Protein AF-A0A9D4T6J4-F1 (afdb_monomer_lite)

Foldseek 3Di:
DDDDDDDDPPPDDDDDPDVVPPPDCVVVVHPPDDPPDPDDDDDDDDDDDDPDDPPPPDDPDDDPDDQDAQAADEPDPPDDPVVSVVRLVVSCVVNVPDPVRSVVRNLVRYDHPRND

Sequence (116 aa):
MHKTPPGSRNTNPVPVNTPVHRASRRQRGLPPEAPEQPTDAVTMTSPQAAMEVPTSSTPIYCTVQNPLMPSPFHGELFEDVDDWLSEFERVAAINYWDDAAKLRNIYSCLKDGART

Secondary structure (DSSP, 8-state):
----PPP-----------GGG---GGGGTPPP--------------------------------PPPP-PPPB---TT--HHHHHHHHHHHHHHTT--HHHHHHHHHHHB-GGG--

Organism: Rhipicephalus sanguineus (NCBI:txid34632)

pLDDT: mean 72.53, std 20.21, range [37.34, 97.06]

Radius of gyration: 32.25 Å; chains: 1; bounding box: 67×89×64 Å

Structure (mmCIF, N/CA/C/O backbone):
data_AF-A0A9D4T6J4-F1
#
_entry.id   AF-A0A9D4T6J4-F1
#
loop_
_atom_site.group_PDB
_atom_site.id
_atom_site.type_symbol
_atom_site.label_atom_id
_atom_site.label_alt_id
_atom_site.label_comp_id
_atom_site.label_asym_id
_atom_site.label_entity_id
_atom_site.label_seq_id
_atom_site.pdbx_PDB_ins_code
_atom_site.Cartn_x
_atom_site.Cartn_y
_atom_site.Cartn_z
_atom_site.occupancy
_atom_site.B_iso_or_equiv
_atom_site.auth_seq_id
_atom_site.auth_comp_id
_atom_site.auth_asym_id
_atom_site.auth_atom_id
_atom_site.pdbx_PDB_model_num
ATOM 1 N N . MET A 1 1 ? 23.809 76.608 3.604 1.00 37.75 1 MET A N 1
ATOM 2 C CA . MET A 1 1 ? 22.506 77.292 3.458 1.00 37.75 1 MET A CA 1
ATOM 3 C C . MET A 1 1 ? 21.401 76.257 3.670 1.00 37.75 1 MET A C 1
ATOM 5 O O . MET A 1 1 ? 21.380 75.294 2.928 1.00 37.75 1 MET A O 1
ATOM 9 N N . HIS A 1 2 ? 20.621 76.417 4.752 1.00 42.59 2 HIS A N 1
ATOM 10 C CA . HIS A 1 2 ? 19.199 76.065 5.001 1.00 42.59 2 HIS A CA 1
ATOM 11 C C . HIS A 1 2 ? 18.523 74.949 4.141 1.00 42.59 2 HIS A C 1
ATOM 13 O O . HIS A 1 2 ? 18.595 75.029 2.926 1.00 42.59 2 HIS A O 1
ATOM 19 N N . LYS A 1 3 ? 17.748 73.959 4.644 1.00 42.91 3 LYS A N 1
ATOM 20 C CA . LYS A 1 3 ? 16.524 74.063 5.486 1.00 42.91 3 LYS A CA 1
ATOM 21 C C . LYS A 1 3 ? 15.882 72.666 5.787 1.00 42.91 3 LYS A C 1
ATOM 23 O O . LYS A 1 3 ? 15.732 71.877 4.865 1.00 42.91 3 LYS A O 1
ATOM 28 N N . THR A 1 4 ? 15.400 72.492 7.032 1.00 56.06 4 THR A N 1
ATOM 29 C CA . THR A 1 4 ? 14.121 71.858 7.491 1.00 56.06 4 THR A CA 1
ATOM 30 C C . THR A 1 4 ? 13.924 70.313 7.485 1.00 56.06 4 THR A C 1
ATOM 32 O O . THR A 1 4 ? 14.244 69.661 6.497 1.00 56.06 4 THR A O 1
ATOM 35 N N . PRO A 1 5 ? 13.352 69.710 8.564 1.00 53.97 5 PRO A N 1
ATOM 36 C CA . PRO A 1 5 ? 13.233 68.255 8.750 1.00 53.97 5 PRO A CA 1
ATOM 37 C C . PRO A 1 5 ? 11.916 67.683 8.185 1.00 53.97 5 PRO A C 1
ATOM 39 O O . PRO A 1 5 ? 10.905 68.390 8.190 1.00 53.97 5 PRO A O 1
ATOM 42 N N . PRO A 1 6 ? 11.848 66.404 7.770 1.00 49.22 6 PRO A N 1
ATOM 43 C CA . PRO A 1 6 ? 10.570 65.743 7.550 1.00 49.22 6 PRO A CA 1
ATOM 44 C C . PRO A 1 6 ? 10.025 65.187 8.870 1.00 49.22 6 PRO A C 1
ATOM 46 O O . PRO A 1 6 ? 10.741 64.604 9.682 1.00 49.22 6 PRO A O 1
ATOM 49 N N . GLY A 1 7 ? 8.741 65.456 9.084 1.00 45.06 7 GLY A N 1
ATOM 50 C CA . GLY A 1 7 ? 8.068 65.379 10.367 1.00 45.06 7 GLY A CA 1
ATOM 51 C C . GLY A 1 7 ? 7.866 63.980 10.938 1.00 45.06 7 GLY A C 1
ATOM 52 O O . GLY A 1 7 ? 7.904 62.963 10.247 1.00 45.06 7 GLY A O 1
ATOM 53 N N . SER A 1 8 ? 7.589 63.991 12.241 1.00 51.06 8 SER A N 1
ATOM 54 C CA . SER A 1 8 ? 7.089 62.870 13.030 1.00 51.06 8 SER A CA 1
ATOM 55 C C . SER A 1 8 ? 5.866 62.252 12.346 1.00 51.06 8 SER A C 1
ATOM 57 O O . SER A 1 8 ? 4.755 62.783 12.408 1.00 51.06 8 SER A O 1
ATOM 59 N N . ARG A 1 9 ? 6.072 61.146 11.625 1.00 49.25 9 ARG A N 1
ATOM 60 C CA . ARG A 1 9 ? 4.988 60.361 11.037 1.00 49.25 9 ARG A CA 1
ATOM 61 C C . ARG A 1 9 ? 4.431 59.479 12.150 1.00 49.25 9 ARG A C 1
ATOM 63 O O . ARG A 1 9 ? 4.972 58.421 12.440 1.00 49.25 9 ARG A O 1
ATOM 70 N N . ASN A 1 10 ? 3.370 59.968 12.787 1.00 47.97 10 ASN A N 1
ATOM 71 C CA . ASN A 1 10 ? 2.521 59.229 13.715 1.00 47.97 10 ASN A CA 1
ATOM 72 C C . ASN A 1 10 ? 2.036 57.939 13.028 1.00 47.97 10 ASN A C 1
ATOM 74 O O . ASN A 1 10 ? 1.125 57.964 12.202 1.00 47.97 10 ASN A O 1
ATOM 78 N N . THR A 1 11 ? 2.700 56.821 13.308 1.00 51.38 11 THR A N 1
ATOM 79 C CA . THR A 1 11 ? 2.308 55.484 12.858 1.00 51.38 11 THR A CA 1
ATOM 80 C C . THR A 1 11 ? 1.247 54.943 13.804 1.00 51.38 11 THR A C 1
ATOM 82 O O . THR A 1 11 ? 1.525 54.079 14.630 1.00 51.38 11 THR A O 1
ATOM 85 N N . ASN A 1 12 ? 0.028 55.463 13.696 1.00 46.28 12 ASN A N 1
ATOM 86 C CA . ASN A 1 12 ? -1.138 54.796 14.257 1.00 46.28 12 ASN A CA 1
ATOM 87 C C . ASN A 1 12 ? -1.920 54.152 13.108 1.00 46.28 12 ASN A C 1
ATOM 89 O O . ASN A 1 12 ? -2.514 54.876 12.305 1.00 46.28 12 ASN A O 1
ATOM 93 N N . PRO A 1 13 ? -1.897 52.815 12.967 1.00 53.88 13 PRO A N 1
ATOM 94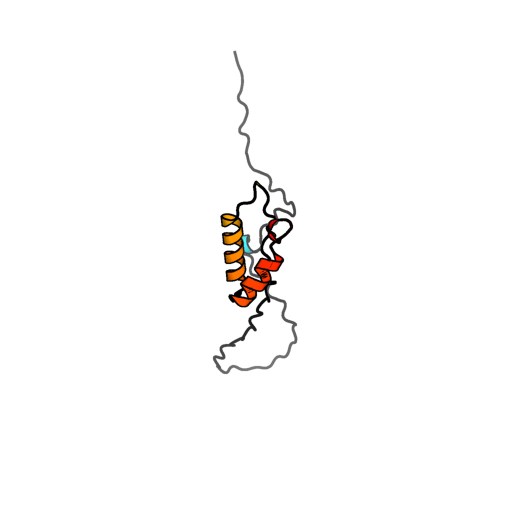 C CA . PRO A 1 13 ? -2.713 52.151 11.967 1.00 53.88 13 PRO A CA 1
ATOM 95 C C . PRO A 1 13 ? -4.189 52.315 12.342 1.00 53.88 13 PRO A C 1
ATOM 97 O O . PRO A 1 13 ? -4.628 51.897 13.413 1.00 53.88 13 PRO A O 1
ATOM 100 N N . VAL A 1 14 ? -4.959 52.938 11.449 1.00 58.31 14 VAL A N 1
ATOM 101 C CA . VAL A 1 14 ? -6.423 52.979 11.540 1.00 58.31 14 VAL A CA 1
ATOM 102 C C . VAL A 1 14 ? -6.929 51.534 11.427 1.00 58.31 14 VAL A C 1
ATOM 104 O O . VAL A 1 14 ? -6.598 50.869 10.442 1.00 58.31 14 VAL A O 1
ATOM 107 N N . PRO A 1 15 ? -7.697 51.007 12.399 1.00 54.91 15 PRO A N 1
ATOM 108 C CA . PRO A 1 15 ? -8.164 49.629 12.345 1.00 54.91 15 PRO A CA 1
ATOM 109 C C . PRO A 1 15 ? -9.213 49.478 11.237 1.00 54.91 15 PRO A C 1
ATOM 111 O O . PRO A 1 15 ? -10.364 49.896 11.365 1.00 54.91 15 PRO A O 1
ATOM 114 N N . VAL A 1 16 ? -8.794 48.872 10.129 1.00 57.81 16 VAL A N 1
ATOM 115 C CA . VAL A 1 16 ? -9.657 48.460 9.022 1.00 57.81 16 VAL A CA 1
ATOM 116 C C . VAL A 1 16 ? -10.559 47.317 9.506 1.00 57.81 16 VAL A C 1
ATOM 118 O O . VAL A 1 16 ? -10.105 46.193 9.705 1.00 57.81 16 VAL A O 1
ATOM 121 N N . ASN A 1 17 ? -11.851 47.600 9.705 1.00 53.97 17 ASN A N 1
ATOM 122 C C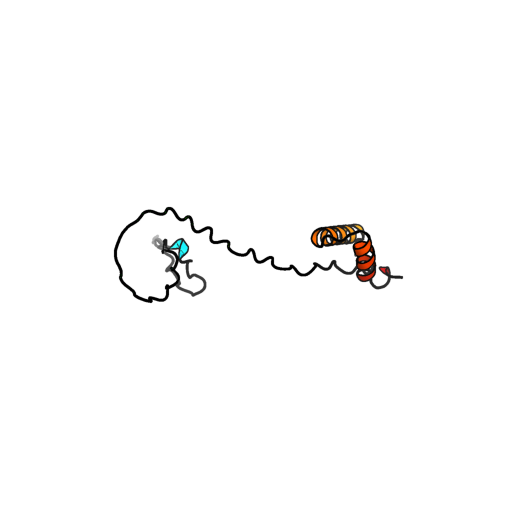A . ASN A 1 17 ? -12.881 46.588 9.973 1.00 53.97 17 ASN A CA 1
ATOM 123 C C . ASN A 1 17 ? -13.291 45.899 8.660 1.00 53.97 17 ASN A C 1
ATOM 125 O O . ASN A 1 17 ? -14.354 46.160 8.102 1.00 53.97 17 ASN A O 1
ATOM 129 N N . THR A 1 18 ? -12.432 45.025 8.142 1.00 53.84 18 THR A N 1
ATOM 130 C CA . THR A 1 18 ? -12.821 44.036 7.127 1.00 53.84 18 THR A CA 1
ATOM 131 C C . THR A 1 18 ? -13.344 42.772 7.821 1.00 53.84 18 THR A C 1
ATOM 133 O O . THR A 1 18 ? -12.877 42.439 8.912 1.00 53.84 18 THR A O 1
ATOM 136 N N . PRO A 1 19 ? -14.290 42.022 7.223 1.00 56.09 19 PRO A N 1
ATOM 137 C CA . PRO A 1 19 ? -14.853 40.803 7.825 1.00 56.09 19 PRO A CA 1
ATOM 138 C C . PRO A 1 19 ? -13.807 39.708 8.110 1.00 56.09 19 PRO A C 1
ATOM 140 O O . PRO A 1 19 ? -14.061 38.820 8.918 1.00 56.09 19 PRO A O 1
ATOM 143 N N . VAL A 1 20 ? -12.615 39.809 7.511 1.00 53.91 20 VAL A N 1
ATOM 144 C CA . VAL A 1 20 ? -11.449 38.943 7.758 1.00 53.91 20 VAL A CA 1
ATOM 145 C C . VAL A 1 20 ? -10.793 39.225 9.122 1.00 53.91 20 VAL A C 1
ATOM 147 O O . VAL A 1 20 ? -10.212 38.332 9.727 1.00 53.91 20 VAL A O 1
ATOM 150 N N . HIS A 1 21 ? -10.938 40.443 9.653 1.00 54.81 21 HIS A N 1
ATOM 151 C CA . HIS A 1 21 ? -10.371 40.888 10.932 1.00 54.81 21 HIS A CA 1
ATOM 152 C C . HIS A 1 21 ? -11.388 40.911 12.081 1.00 54.81 21 HIS A C 1
ATOM 154 O O . HIS A 1 21 ? -11.173 41.573 13.102 1.00 54.81 21 HIS A O 1
ATOM 160 N N . ARG A 1 22 ? -12.507 40.184 11.960 1.00 56.12 22 ARG A N 1
ATOM 161 C CA . ARG A 1 22 ? -13.457 40.052 13.068 1.00 56.12 22 ARG A CA 1
ATOM 162 C C . ARG A 1 22 ? -12.811 39.229 14.184 1.00 56.12 22 ARG A C 1
ATOM 164 O O . ARG A 1 22 ? -12.856 38.003 14.175 1.00 56.12 22 ARG A O 1
ATOM 171 N N . ALA A 1 23 ? -12.211 39.926 15.147 1.00 59.56 23 ALA A N 1
ATOM 172 C CA . ALA A 1 23 ? -11.643 39.320 16.341 1.00 59.56 23 ALA A CA 1
ATOM 173 C C . ALA A 1 23 ? -12.679 38.405 17.009 1.00 59.56 23 ALA A C 1
ATOM 175 O O . ALA A 1 23 ? -13.843 38.781 17.191 1.00 59.56 23 ALA A O 1
ATOM 176 N N . SER A 1 24 ? -12.242 37.196 17.356 1.00 62.7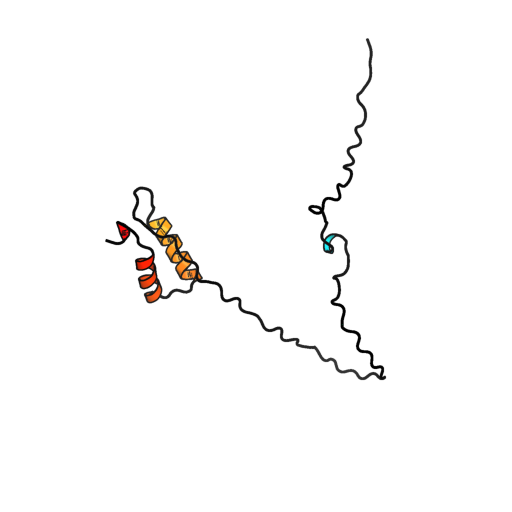2 24 SER A N 1
ATOM 177 C CA . SER A 1 24 ? -13.087 36.187 17.990 1.00 62.72 24 SER A CA 1
ATOM 178 C C . SER A 1 24 ? -13.708 36.743 19.276 1.00 62.72 24 SER A C 1
ATOM 180 O O . SER A 1 24 ? -13.026 37.422 20.046 1.00 62.72 24 SER A O 1
ATOM 182 N N . ARG A 1 25 ? -14.986 36.429 19.556 1.00 65.25 25 ARG A N 1
ATOM 183 C CA . ARG A 1 25 ? -15.690 36.816 20.806 1.00 65.25 25 ARG A CA 1
ATOM 184 C C . ARG A 1 25 ? -14.852 36.511 22.056 1.00 65.25 25 ARG A C 1
ATOM 186 O O . ARG A 1 25 ? -14.854 37.298 22.998 1.00 65.25 25 ARG A O 1
ATOM 193 N N . ARG A 1 26 ? -14.077 35.419 22.012 1.00 62.66 26 ARG A N 1
ATOM 194 C CA . ARG A 1 26 ? -13.162 34.990 23.081 1.00 62.66 26 ARG A CA 1
ATOM 195 C C . ARG A 1 26 ? -12.073 36.022 23.386 1.00 62.66 26 ARG A C 1
ATOM 197 O O . ARG A 1 26 ? -11.758 36.241 24.546 1.00 62.66 26 ARG A O 1
ATOM 204 N N . GLN A 1 27 ? -11.539 36.701 22.370 1.00 64.25 27 GLN A N 1
ATOM 205 C CA . GLN A 1 27 ? -10.519 37.744 22.545 1.00 64.25 27 GLN A CA 1
ATOM 206 C C . GLN A 1 27 ? -11.090 39.063 23.082 1.00 64.25 27 GLN A C 1
ATOM 208 O O . GLN A 1 27 ? -10.335 39.921 23.523 1.00 64.25 27 GLN A O 1
ATOM 213 N N . ARG A 1 28 ? -12.417 39.232 23.061 1.00 65.88 28 ARG A N 1
ATOM 214 C CA . ARG A 1 28 ? -13.109 40.407 23.608 1.00 65.88 28 ARG A CA 1
ATOM 215 C C . ARG A 1 28 ? -13.601 40.211 25.043 1.00 65.88 28 ARG A C 1
ATOM 217 O O . ARG A 1 28 ? -14.323 41.067 25.540 1.00 65.88 28 ARG A O 1
ATOM 224 N N . GLY A 1 29 ? -13.265 39.086 25.684 1.00 65.56 29 GLY A N 1
ATOM 225 C CA . GLY A 1 29 ? -13.739 38.764 27.035 1.00 65.56 29 GLY A CA 1
ATOM 226 C C . GLY A 1 29 ? -15.262 38.637 27.133 1.00 65.56 29 GLY A C 1
ATOM 227 O O . GLY A 1 29 ? -15.816 38.740 28.222 1.00 65.56 29 GLY A O 1
ATOM 228 N N . LEU A 1 30 ? -15.949 38.450 26.000 1.00 66.06 30 LEU A N 1
ATOM 229 C CA . LEU A 1 30 ? -17.397 38.309 25.987 1.00 66.06 30 LEU A CA 1
ATOM 230 C C . LEU A 1 30 ? -17.762 36.903 26.468 1.00 66.06 30 LEU A C 1
ATOM 232 O O . LEU A 1 30 ? -17.149 35.934 26.002 1.00 66.06 30 LEU A O 1
ATOM 236 N N . PRO A 1 31 ? -18.758 36.774 27.361 1.00 60.59 31 PRO A N 1
ATOM 237 C CA . PRO A 1 31 ? -19.215 35.470 27.802 1.00 60.59 31 PRO A CA 1
ATOM 238 C C . PRO A 1 31 ? -19.706 34.652 26.596 1.00 60.59 31 PRO A C 1
ATOM 240 O O . PRO A 1 31 ? -20.171 35.231 25.598 1.00 60.59 31 PRO A O 1
ATOM 243 N N . PRO A 1 32 ? -19.565 33.315 26.648 1.00 63.16 32 PRO A N 1
ATOM 244 C CA . PRO A 1 32 ? -20.138 32.442 25.637 1.00 63.16 32 PRO A CA 1
ATOM 245 C C . PRO A 1 32 ? -21.632 32.743 25.514 1.00 63.16 32 PRO A C 1
ATOM 247 O O . PRO A 1 32 ? -22.314 32.957 26.513 1.00 63.16 32 PRO A O 1
ATOM 250 N N . GLU A 1 33 ? -22.111 32.827 24.276 1.00 64.25 33 GLU A N 1
ATOM 251 C CA . GLU A 1 33 ? -23.534 32.993 24.001 1.00 64.25 33 GLU A CA 1
ATOM 252 C C . GLU A 1 33 ? -24.233 31.749 24.550 1.00 64.25 33 GLU A C 1
ATOM 254 O O . GLU A 1 33 ? -24.011 30.640 24.060 1.00 64.25 33 GLU A O 1
ATOM 259 N N . ALA A 1 34 ? -24.950 31.923 25.661 1.00 65.56 34 ALA A N 1
ATOM 260 C CA . ALA A 1 34 ? -25.720 30.848 26.251 1.00 65.56 34 ALA A CA 1
ATOM 261 C C . ALA A 1 34 ? -26.804 30.457 25.239 1.00 65.56 34 ALA A C 1
ATOM 263 O O . ALA A 1 34 ? -27.439 31.355 24.681 1.00 65.56 34 ALA A O 1
ATOM 264 N N . PRO A 1 35 ? -27.011 29.159 24.969 1.00 53.69 35 PRO A N 1
ATOM 265 C CA . PRO A 1 35 ? -28.148 28.742 24.168 1.00 53.69 35 PRO A CA 1
ATOM 266 C C . PRO A 1 35 ? -29.418 29.258 24.850 1.00 53.69 35 PRO A C 1
ATOM 268 O O . PRO A 1 35 ? -29.629 28.994 26.035 1.00 53.69 35 PRO A O 1
ATOM 271 N N . GLU A 1 36 ? -30.221 30.037 24.122 1.00 58.31 36 GLU A N 1
ATOM 272 C CA . GLU A 1 36 ? -31.519 30.507 24.598 1.00 58.31 36 GLU A CA 1
ATOM 273 C C . GLU A 1 36 ? -32.369 29.277 24.924 1.00 58.31 36 GLU A C 1
ATOM 275 O O . GLU A 1 36 ? -32.771 28.513 24.045 1.00 58.31 36 GLU A O 1
ATOM 280 N N . GLN A 1 37 ? -32.559 29.031 26.219 1.00 57.06 37 GLN A N 1
ATOM 281 C CA . GLN A 1 37 ? -33.445 27.981 26.687 1.00 57.06 37 GLN A CA 1
ATOM 282 C C . GLN A 1 37 ? -34.880 28.410 26.361 1.00 57.06 37 GLN A C 1
ATOM 284 O O . GLN A 1 37 ? -35.238 29.552 26.665 1.00 57.06 37 GLN A O 1
ATOM 289 N N . PRO A 1 38 ? -35.709 27.538 25.758 1.00 45.31 38 PRO A N 1
ATOM 290 C CA . PRO A 1 38 ? -37.113 27.848 25.554 1.00 45.31 38 PRO A CA 1
ATOM 291 C C . PRO A 1 38 ? -37.749 28.123 26.918 1.00 45.31 38 PRO A C 1
ATOM 293 O O . PRO A 1 38 ? -37.719 27.291 27.827 1.00 45.31 38 PRO A O 1
ATOM 296 N N . THR A 1 39 ? -38.247 29.346 27.076 1.00 50.25 39 THR A N 1
ATOM 297 C CA . THR A 1 39 ? -38.938 29.809 28.272 1.00 50.25 39 THR A CA 1
ATOM 298 C C . THR A 1 39 ? -40.332 29.205 28.303 1.00 50.25 39 THR A C 1
ATOM 300 O O . THR A 1 39 ? -41.271 29.814 27.798 1.00 50.25 39 THR A O 1
ATOM 303 N N . ASP A 1 40 ? -40.475 28.045 28.932 1.00 47.75 40 ASP A N 1
ATOM 304 C CA . ASP A 1 40 ? -41.773 27.608 29.429 1.00 47.75 40 ASP A CA 1
ATOM 305 C C . ASP A 1 40 ? -41.830 27.879 30.931 1.00 47.75 40 ASP A C 1
AT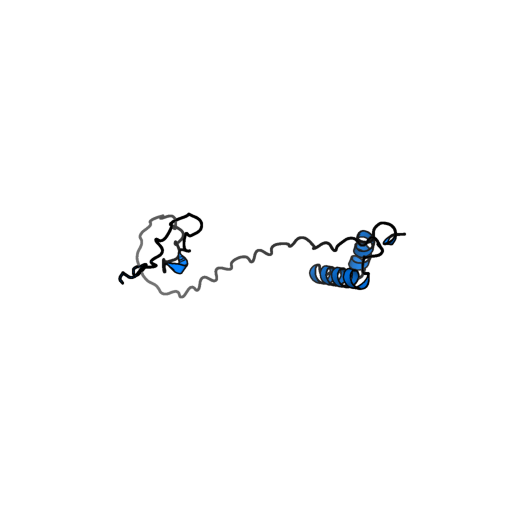OM 307 O O . ASP A 1 40 ? -41.176 27.246 31.760 1.00 47.75 40 ASP A O 1
ATOM 311 N N . ALA A 1 41 ? -42.580 28.926 31.263 1.00 47.62 41 ALA A N 1
ATOM 312 C CA . ALA A 1 41 ? -42.855 29.344 32.621 1.00 47.62 41 ALA A CA 1
ATOM 313 C C . ALA A 1 41 ? -43.777 28.337 33.317 1.00 47.62 41 ALA A C 1
ATOM 315 O O . ALA A 1 41 ? -44.897 28.142 32.860 1.00 47.62 41 ALA A O 1
ATOM 316 N N . VAL A 1 42 ? -43.376 27.821 34.484 1.00 45.19 42 VAL A N 1
ATOM 317 C CA . VAL A 1 42 ? -44.317 27.498 35.570 1.00 45.19 42 VAL A CA 1
ATOM 318 C C . VAL A 1 42 ? -43.637 27.748 36.920 1.00 45.19 42 VAL A C 1
ATOM 320 O O . VAL A 1 42 ? -42.671 27.091 37.296 1.00 45.19 42 VAL A O 1
ATOM 323 N N . THR A 1 43 ? -44.157 28.726 37.656 1.00 45.38 43 THR A N 1
ATOM 324 C CA . THR A 1 43 ? -43.867 28.976 39.072 1.00 45.38 43 THR A CA 1
ATOM 325 C C . THR A 1 43 ? -44.414 27.837 39.931 1.00 45.38 43 THR A C 1
ATOM 327 O O . THR A 1 43 ? -45.610 27.597 39.848 1.00 45.38 43 THR A O 1
ATOM 330 N N . MET A 1 44 ? -43.602 27.225 40.805 1.00 39.25 44 MET A N 1
ATOM 331 C CA . MET A 1 44 ? -44.014 26.792 42.155 1.00 39.25 44 MET A CA 1
ATOM 332 C C . MET A 1 44 ? -42.802 26.628 43.098 1.00 39.25 44 MET A C 1
ATOM 334 O O . MET A 1 44 ? -41.710 26.241 42.697 1.00 39.25 44 MET A O 1
ATOM 338 N N . THR A 1 45 ? -43.042 26.980 44.360 1.00 43.09 45 THR A N 1
ATOM 339 C CA . THR A 1 45 ? -42.131 27.206 45.496 1.00 43.09 45 THR A CA 1
ATOM 340 C C . THR A 1 45 ? -41.571 25.940 46.176 1.00 43.09 45 THR A C 1
ATOM 342 O O . THR A 1 45 ? -42.310 24.983 46.376 1.00 43.09 45 THR A O 1
ATOM 345 N N . SER A 1 46 ? -40.326 26.052 46.678 1.00 46.34 46 SER A N 1
ATOM 346 C CA . SER A 1 46 ? -39.786 25.630 48.005 1.00 46.34 46 SER A CA 1
ATOM 347 C C . SER A 1 46 ? -38.539 24.714 47.994 1.00 46.34 46 SER A C 1
ATOM 349 O O . SER A 1 46 ? -38.404 23.889 47.094 1.00 46.34 46 SER A O 1
ATOM 351 N N . PRO A 1 47 ? -37.606 24.850 48.972 1.00 58.50 47 PRO A N 1
ATOM 352 C CA . PRO A 1 47 ? -36.245 24.335 48.875 1.00 58.50 47 PRO A CA 1
ATOM 353 C C . PRO A 1 47 ? -36.087 22.985 49.580 1.00 58.50 47 PRO A C 1
ATOM 355 O O . PRO A 1 47 ? -36.391 22.853 50.765 1.00 58.50 47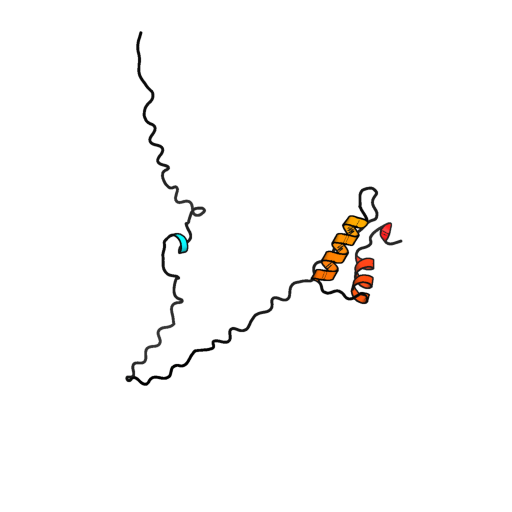 PRO A O 1
ATOM 358 N N . GLN A 1 48 ? -35.512 22.000 48.895 1.00 37.34 48 GLN A N 1
ATOM 359 C CA . GLN A 1 48 ? -34.953 20.837 49.570 1.00 37.34 48 GLN A CA 1
ATOM 360 C C . GLN A 1 48 ? -33.712 20.355 48.829 1.00 37.34 48 GLN A C 1
ATOM 362 O O . GLN A 1 48 ? -33.736 20.081 47.633 1.00 37.34 48 GLN A O 1
ATOM 367 N N . ALA A 1 49 ? -32.607 20.330 49.569 1.00 52.66 49 ALA A N 1
ATOM 368 C CA . ALA A 1 49 ? -31.314 19.875 49.111 1.00 52.66 49 ALA A CA 1
ATOM 369 C C . ALA A 1 49 ? -31.397 18.431 48.598 1.00 52.66 49 ALA A C 1
ATOM 371 O O . ALA A 1 49 ? -31.670 17.508 49.362 1.00 52.66 49 ALA A O 1
ATOM 372 N N . ALA A 1 50 ? -31.080 18.250 47.322 1.00 39.97 50 ALA A N 1
ATOM 373 C CA . ALA A 1 50 ? -30.547 17.013 46.790 1.00 39.97 50 ALA A CA 1
ATOM 374 C C . ALA A 1 50 ? -29.388 17.412 45.877 1.00 39.97 50 ALA A C 1
ATOM 376 O O . ALA A 1 50 ? -29.546 18.145 44.903 1.00 39.97 50 ALA A O 1
ATOM 377 N N . MET A 1 51 ? -28.191 17.008 46.278 1.00 51.75 51 MET A N 1
ATOM 378 C CA . MET A 1 51 ? -26.954 17.186 45.536 1.00 51.75 51 MET A CA 1
ATOM 379 C C . MET A 1 51 ? -26.982 16.181 44.377 1.00 51.75 51 MET A C 1
ATOM 381 O O . MET A 1 51 ? -26.323 15.149 44.419 1.00 51.75 51 MET A O 1
ATOM 385 N N . GLU A 1 52 ? -27.833 16.428 43.384 1.00 50.72 52 GLU A N 1
ATOM 386 C CA . GLU A 1 52 ? -27.880 15.631 42.166 1.00 50.72 52 GLU A CA 1
ATOM 387 C C . GLU A 1 52 ? -26.794 16.162 41.240 1.00 50.72 52 GLU A C 1
ATOM 389 O O . GLU A 1 52 ? -26.899 17.248 40.678 1.00 50.72 52 GLU A O 1
ATOM 394 N N . VAL A 1 53 ? -25.696 15.416 41.140 1.00 58.19 53 VAL A N 1
ATOM 395 C CA . VAL A 1 53 ? -24.715 15.603 40.074 1.00 58.19 53 VAL A CA 1
ATOM 396 C C . VAL A 1 53 ? -25.394 15.102 38.798 1.00 58.19 53 VAL A C 1
ATOM 398 O O . VAL A 1 53 ? -25.612 13.893 38.695 1.00 58.19 53 VAL A O 1
ATOM 401 N N . PRO A 1 54 ? -25.750 15.954 37.819 1.00 52.31 54 PRO A N 1
ATOM 402 C CA . PRO A 1 54 ? -26.209 15.447 36.542 1.00 52.31 54 PRO A CA 1
ATOM 403 C C . PRO A 1 54 ? -24.995 14.835 35.839 1.00 52.31 54 PRO A C 1
ATOM 405 O O . PRO A 1 54 ? -24.203 15.530 35.200 1.00 52.31 54 PRO A O 1
ATOM 408 N N . THR A 1 55 ? -24.824 13.519 35.943 1.00 60.25 55 THR A N 1
ATOM 409 C CA . THR A 1 55 ? -24.002 12.752 35.006 1.00 60.25 55 THR A CA 1
ATOM 410 C C . THR A 1 55 ? -24.718 12.754 33.660 1.00 60.25 55 THR A C 1
ATOM 412 O O . THR A 1 55 ? -25.335 11.777 33.245 1.00 60.25 55 THR A O 1
ATOM 415 N N . SER A 1 56 ? -24.661 13.895 32.969 1.00 63.12 56 SER A N 1
ATOM 416 C CA . SER A 1 56 ? -25.003 13.970 31.554 1.00 63.12 56 SER A CA 1
ATOM 417 C C . SER A 1 56 ? -24.002 13.094 30.799 1.00 63.12 56 SER A C 1
ATOM 419 O O . SER A 1 56 ? -22.876 13.487 30.506 1.00 63.12 56 SER A O 1
ATOM 421 N N . SER A 1 57 ? -24.384 11.836 30.586 1.00 67.12 57 SER A N 1
ATOM 422 C CA . SER A 1 57 ? -23.668 10.910 29.722 1.00 67.12 57 SER A CA 1
ATOM 423 C C . SER A 1 57 ? -23.866 11.407 28.296 1.00 67.12 57 SER A C 1
ATOM 425 O O . SER A 1 57 ? -24.884 11.143 27.659 1.00 67.12 57 SER A O 1
ATOM 427 N N . THR A 1 58 ? -22.932 12.227 27.821 1.00 71.19 58 THR A N 1
ATOM 428 C CA . THR A 1 58 ? -22.879 12.598 26.414 1.00 71.19 58 THR A CA 1
ATOM 429 C C . THR A 1 58 ? -22.458 11.357 25.624 1.00 71.19 58 THR A C 1
ATOM 431 O O . THR A 1 58 ? -21.413 10.770 25.921 1.00 71.19 58 THR A O 1
ATOM 434 N N . PRO A 1 59 ? -23.252 10.902 24.639 1.00 70.31 59 PRO A N 1
ATOM 435 C CA . PRO A 1 59 ? -22.836 9.792 23.800 1.00 70.31 59 PRO A CA 1
ATOM 436 C C . PRO A 1 59 ? -21.599 10.223 23.009 1.00 70.31 59 PRO A C 1
ATOM 438 O O . PRO A 1 59 ? -21.614 11.231 22.298 1.00 70.31 59 PRO A O 1
ATOM 441 N N . ILE A 1 60 ? -20.509 9.470 23.155 1.00 75.31 60 ILE A N 1
ATOM 442 C CA . ILE A 1 60 ? -19.311 9.654 22.340 1.00 75.31 60 ILE A CA 1
ATOM 443 C C . ILE A 1 60 ? -19.658 9.163 20.934 1.00 75.31 60 ILE A C 1
ATOM 445 O O . ILE A 1 60 ? -19.792 7.964 20.696 1.00 75.31 60 ILE A O 1
ATOM 449 N N . TYR A 1 61 ? -19.830 10.094 20.001 1.00 70.00 61 TYR A N 1
ATOM 450 C CA . TYR A 1 61 ? -19.959 9.769 18.587 1.00 70.00 61 TYR A CA 1
ATOM 451 C C . TYR A 1 61 ? -18.579 9.391 18.044 1.00 70.00 61 TYR A C 1
ATOM 453 O O . TYR A 1 61 ? -17.737 10.257 17.807 1.00 70.00 61 TYR A O 1
ATOM 461 N N . CYS A 1 62 ? -18.334 8.095 17.849 1.00 70.25 62 CYS A N 1
ATOM 462 C CA . CYS A 1 62 ? -17.172 7.633 17.099 1.00 70.25 62 CYS A CA 1
ATOM 463 C C . CYS A 1 62 ? -17.391 7.967 15.620 1.00 70.25 62 CYS A C 1
ATOM 465 O O . CYS A 1 62 ? -18.245 7.370 14.963 1.00 70.25 62 CYS A O 1
ATOM 467 N N . THR A 1 63 ? -16.638 8.924 15.082 1.00 71.56 63 THR A N 1
ATOM 468 C CA . THR A 1 63 ? -16.590 9.131 13.636 1.00 71.56 63 THR A CA 1
ATOM 469 C C . THR A 1 63 ? -15.874 7.931 13.018 1.00 71.56 63 THR A C 1
ATOM 471 O O . THR A 1 63 ? -14.692 7.703 13.264 1.00 71.56 63 THR A O 1
ATOM 474 N N . VAL A 1 64 ? -16.599 7.118 12.246 1.00 71.56 64 VAL A N 1
ATOM 475 C CA . VAL A 1 64 ? -15.983 6.065 11.429 1.00 71.56 64 VAL A CA 1
ATOM 476 C C . VAL A 1 64 ? -15.095 6.769 10.406 1.00 71.56 64 VAL A C 1
ATOM 478 O O . VAL A 1 64 ? -15.600 7.421 9.492 1.00 71.56 64 VAL A O 1
ATOM 481 N N . GLN A 1 65 ? -13.776 6.707 10.592 1.00 71.38 65 GLN A N 1
ATOM 482 C CA . GLN A 1 65 ? -12.839 7.245 9.611 1.00 71.38 65 GLN A CA 1
ATOM 483 C C . GLN A 1 65 ? -12.782 6.313 8.402 1.00 71.38 65 GLN A C 1
ATOM 485 O O . GLN A 1 65 ? -12.712 5.092 8.547 1.00 71.38 65 GLN A O 1
ATOM 490 N N . ASN A 1 66 ? -12.838 6.896 7.204 1.00 81.81 66 ASN A N 1
ATOM 491 C CA . ASN A 1 66 ? -12.657 6.141 5.973 1.00 81.81 66 ASN A CA 1
ATOM 492 C C . ASN A 1 66 ? -11.233 5.559 5.945 1.00 81.81 66 ASN A C 1
ATOM 494 O O . ASN A 1 66 ? -10.298 6.309 6.240 1.00 81.81 66 ASN A O 1
ATOM 498 N N . PRO A 1 67 ? -11.044 4.283 5.561 1.00 80.62 67 PRO A N 1
ATOM 499 C CA . PRO A 1 67 ? -9.714 3.700 5.447 1.00 80.62 67 PRO A CA 1
ATOM 500 C C . PRO A 1 67 ? -8.821 4.543 4.537 1.00 80.62 67 PRO A C 1
ATOM 502 O O . PRO A 1 67 ? -9.240 4.966 3.454 1.00 80.62 67 PRO A O 1
ATOM 505 N N . LEU A 1 68 ? -7.596 4.798 4.987 1.00 88.38 68 LEU A N 1
ATOM 506 C CA . LEU A 1 68 ? -6.599 5.505 4.195 1.00 88.38 68 LEU A CA 1
ATOM 507 C C . LEU A 1 68 ? -6.104 4.563 3.092 1.00 88.38 68 LEU A C 1
ATOM 509 O O . LEU A 1 68 ? -5.888 3.382 3.350 1.00 88.38 68 LEU A O 1
ATOM 513 N N . MET A 1 69 ? -5.940 5.047 1.863 1.00 89.69 69 MET A N 1
ATOM 514 C CA . MET A 1 69 ? -5.455 4.213 0.762 1.00 89.69 69 MET A CA 1
ATOM 515 C C . MET A 1 69 ? -4.004 4.560 0.440 1.00 89.69 69 MET A C 1
ATOM 517 O O . MET A 1 69 ? -3.713 5.745 0.274 1.00 89.69 69 MET A O 1
ATOM 521 N N . PRO A 1 70 ? -3.099 3.567 0.375 1.00 91.69 70 PRO A N 1
ATOM 522 C CA . PRO A 1 70 ? -1.711 3.819 0.023 1.00 91.69 70 PRO A CA 1
ATOM 523 C C . PRO A 1 70 ? -1.601 4.147 -1.470 1.00 91.69 70 PRO A C 1
ATOM 525 O O . PRO A 1 70 ? -2.451 3.750 -2.277 1.00 91.69 70 PRO A O 1
ATOM 528 N N . SER A 1 71 ? -0.543 4.868 -1.833 1.00 94.31 71 SER A N 1
ATOM 529 C CA . SER A 1 71 ? -0.251 5.205 -3.226 1.00 94.31 71 SER A CA 1
ATOM 530 C C . SER A 1 71 ? -0.043 3.940 -4.070 1.00 94.31 71 SER A C 1
ATOM 532 O O . SER A 1 71 ? 0.502 2.952 -3.567 1.00 94.31 71 SER A O 1
ATOM 534 N N . PRO A 1 72 ? -0.469 3.928 -5.344 1.00 95.62 72 PRO A N 1
ATOM 535 C CA . PRO A 1 72 ? -0.112 2.852 -6.260 1.00 95.62 72 PRO A CA 1
ATOM 536 C C . PRO A 1 72 ? 1.396 2.851 -6.541 1.00 95.62 72 PRO A C 1
ATOM 538 O O . PRO A 1 72 ? 1.994 3.922 -6.578 1.00 95.62 72 PRO A O 1
ATOM 541 N N . PHE A 1 73 ? 1.968 1.667 -6.765 1.00 96.81 73 PHE A N 1
ATOM 542 C CA . PHE A 1 73 ? 3.365 1.477 -7.168 1.00 96.81 73 PHE A CA 1
ATOM 543 C C . PHE A 1 73 ? 3.424 0.895 -8.573 1.00 96.81 73 PHE A C 1
ATOM 545 O O . PHE A 1 73 ? 2.818 -0.147 -8.829 1.00 96.81 73 PHE A O 1
ATOM 552 N N . HIS A 1 74 ? 4.126 1.567 -9.477 1.00 96.06 74 HIS A N 1
ATOM 553 C CA . HIS A 1 74 ? 4.164 1.257 -10.909 1.00 96.06 74 HIS A CA 1
ATOM 554 C C . HIS A 1 74 ? 5.473 0.562 -11.307 1.00 96.06 74 HIS A C 1
ATOM 556 O O . HIS A 1 74 ? 5.515 -0.144 -12.318 1.00 96.06 74 HIS A O 1
ATOM 562 N N . GLY A 1 75 ? 6.525 0.721 -10.495 1.00 93.81 75 GLY A N 1
ATOM 563 C CA . GLY A 1 75 ? 7.860 0.195 -10.770 1.00 93.81 75 GLY A CA 1
ATOM 564 C C . GLY A 1 75 ? 8.633 1.056 -11.771 1.00 93.81 75 GLY A C 1
ATOM 565 O O . GLY A 1 75 ? 9.392 0.529 -12.586 1.00 93.81 75 GLY A O 1
ATOM 566 N N . GLU A 1 76 ? 8.408 2.372 -11.760 1.00 93.56 76 GLU A N 1
ATOM 567 C CA . GLU A 1 76 ? 9.124 3.313 -12.627 1.00 93.56 76 GLU A CA 1
ATOM 568 C C . GLU A 1 76 ? 10.571 3.549 -12.163 1.00 93.56 76 GLU A C 1
ATOM 570 O O . GLU A 1 76 ? 10.912 3.363 -11.000 1.00 93.56 76 GLU A O 1
ATOM 575 N N . LEU A 1 77 ? 11.438 4.025 -13.069 1.00 91.19 77 LEU A N 1
ATOM 576 C CA . LEU A 1 77 ? 12.875 4.226 -12.806 1.00 91.19 77 LEU A CA 1
ATOM 577 C C . LEU A 1 77 ? 13.170 5.144 -11.605 1.00 91.19 77 LEU A C 1
ATOM 579 O O . LEU A 1 77 ? 14.232 5.037 -10.996 1.00 91.19 77 LEU A O 1
ATOM 583 N N . PHE A 1 78 ? 12.259 6.068 -11.306 1.00 92.00 78 PHE A N 1
ATOM 584 C CA . PHE A 1 78 ? 12.405 7.060 -10.239 1.00 92.00 78 PHE A CA 1
ATOM 585 C C . PHE A 1 78 ? 11.540 6.756 -9.015 1.00 92.00 78 PHE A C 1
ATOM 587 O O . PHE A 1 78 ? 11.491 7.568 -8.093 1.00 92.00 78 PHE A O 1
ATOM 594 N N . GLU A 1 79 ? 10.833 5.628 -9.020 1.00 93.94 79 GLU A N 1
ATOM 595 C CA . GLU A 1 79 ? 10.002 5.207 -7.904 1.00 93.94 79 GLU A CA 1
ATOM 596 C C . GLU A 1 79 ? 10.835 4.343 -6.955 1.00 93.94 79 GLU A C 1
ATOM 598 O O . GLU A 1 79 ? 11.396 3.321 -7.353 1.00 93.94 79 GLU A O 1
ATOM 603 N N . ASP A 1 80 ? 10.944 4.773 -5.700 1.00 95.94 80 ASP A N 1
ATOM 604 C CA . ASP A 1 80 ? 11.700 4.054 -4.680 1.00 95.94 80 ASP A CA 1
ATOM 605 C C . ASP A 1 80 ? 10.790 3.044 -3.965 1.00 95.94 80 ASP A C 1
ATOM 607 O O . ASP A 1 80 ? 9.728 3.383 -3.432 1.00 95.94 80 ASP A O 1
ATOM 611 N N . VAL A 1 81 ? 11.207 1.778 -3.984 1.00 94.75 81 VAL A N 1
ATOM 612 C CA . VAL A 1 81 ? 10.457 0.669 -3.389 1.00 94.75 81 VAL A CA 1
ATOM 613 C C . VAL A 1 81 ? 10.452 0.723 -1.862 1.00 94.75 81 VAL A C 1
ATOM 615 O O . VAL A 1 81 ? 9.441 0.372 -1.255 1.00 94.75 81 VAL A O 1
ATOM 618 N N . ASP A 1 82 ? 11.539 1.171 -1.234 1.00 96.88 82 ASP A N 1
ATOM 619 C CA . ASP A 1 82 ? 11.671 1.206 0.223 1.00 96.88 82 ASP A CA 1
ATOM 620 C C . ASP A 1 82 ? 10.819 2.339 0.813 1.00 96.88 82 ASP A C 1
ATOM 622 O O . ASP A 1 82 ? 10.123 2.149 1.821 1.00 96.88 82 ASP A O 1
ATOM 626 N N . ASP A 1 83 ? 10.795 3.493 0.141 1.00 96.69 83 ASP A N 1
ATOM 627 C CA . ASP A 1 83 ? 9.921 4.615 0.499 1.00 96.69 83 ASP A CA 1
ATOM 628 C C . ASP A 1 83 ? 8.444 4.233 0.342 1.00 96.69 83 ASP A C 1
ATOM 630 O O . ASP A 1 83 ? 7.627 4.474 1.240 1.00 96.69 83 ASP A O 1
ATOM 634 N N . TRP A 1 84 ? 8.092 3.585 -0.774 1.00 96.75 84 TRP A N 1
ATOM 635 C CA . TRP A 1 84 ? 6.726 3.125 -1.003 1.00 96.75 84 TRP A CA 1
ATOM 636 C C . TRP A 1 84 ? 6.286 2.073 0.024 1.00 96.75 84 TRP A C 1
ATOM 638 O O . TRP A 1 84 ? 5.179 2.157 0.563 1.00 96.75 84 TRP A O 1
ATOM 648 N N . LEU A 1 85 ? 7.150 1.106 0.344 1.00 96.69 85 LEU A N 1
ATOM 649 C CA . LEU A 1 85 ? 6.843 0.062 1.320 1.00 96.69 85 LEU A CA 1
ATOM 650 C C . LEU A 1 85 ? 6.666 0.644 2.729 1.00 96.69 85 LEU A C 1
ATOM 652 O O . LEU A 1 85 ? 5.761 0.237 3.460 1.00 96.69 85 LEU A O 1
ATOM 656 N N . SER A 1 86 ? 7.477 1.640 3.092 1.00 97.06 86 SER A N 1
ATOM 657 C CA . SER A 1 86 ? 7.353 2.362 4.363 1.00 97.06 86 SER A CA 1
ATOM 658 C C . SER A 1 86 ? 6.005 3.079 4.482 1.00 97.06 86 SER A C 1
ATOM 660 O O . SER A 1 86 ? 5.347 3.016 5.526 1.00 97.06 86 SER A O 1
ATOM 662 N N . GLU A 1 87 ? 5.554 3.721 3.403 1.00 97.00 87 GLU A N 1
ATOM 663 C CA . GLU A 1 87 ? 4.232 4.345 3.340 1.00 97.00 87 GLU A CA 1
ATOM 664 C C . GLU A 1 87 ? 3.107 3.303 3.416 1.00 97.00 87 GLU A C 1
ATOM 666 O O . GLU A 1 87 ? 2.141 3.484 4.164 1.00 97.00 87 GLU A O 1
ATOM 671 N N . PHE A 1 88 ? 3.241 2.183 2.702 1.00 97.00 88 PHE A N 1
ATOM 672 C CA . PHE A 1 88 ? 2.273 1.089 2.751 1.00 97.00 88 PHE A CA 1
ATOM 673 C C . PHE A 1 88 ? 2.110 0.536 4.174 1.00 97.00 88 PHE A C 1
ATOM 675 O O . PHE A 1 88 ? 0.982 0.399 4.653 1.00 97.00 88 PHE A O 1
ATOM 682 N N . GLU A 1 89 ? 3.211 0.272 4.882 1.00 96.75 89 GLU A N 1
ATOM 683 C CA . GLU A 1 89 ? 3.178 -0.221 6.264 1.00 96.75 89 GLU A CA 1
ATOM 684 C C . GLU A 1 89 ? 2.562 0.797 7.228 1.00 96.75 89 GLU A C 1
ATOM 686 O O . GLU A 1 89 ? 1.769 0.438 8.104 1.00 96.75 89 GLU A O 1
ATOM 691 N N . ARG A 1 90 ? 2.845 2.090 7.035 1.00 96.94 90 ARG A N 1
ATOM 692 C CA . ARG A 1 90 ? 2.220 3.166 7.812 1.00 96.94 90 ARG A CA 1
ATOM 693 C C . ARG A 1 90 ? 0.703 3.186 7.619 1.00 96.94 90 ARG A C 1
ATOM 695 O O . ARG A 1 90 ? -0.040 3.288 8.597 1.00 96.94 90 ARG A O 1
ATOM 702 N N . VAL A 1 91 ? 0.228 3.071 6.378 1.00 95.94 91 VAL A N 1
ATOM 703 C CA . VAL A 1 91 ? -1.207 3.013 6.059 1.00 95.94 91 VAL A CA 1
ATOM 704 C C . VAL A 1 91 ? -1.847 1.745 6.624 1.00 95.94 91 VAL A C 1
ATOM 706 O O . VAL A 1 91 ? -2.927 1.811 7.214 1.00 95.94 91 VAL A O 1
ATOM 709 N N . ALA A 1 92 ? -1.169 0.604 6.512 1.00 95.94 92 ALA A N 1
ATOM 710 C CA . ALA A 1 92 ? -1.633 -0.657 7.073 1.00 95.94 92 ALA A CA 1
ATOM 711 C C . ALA A 1 92 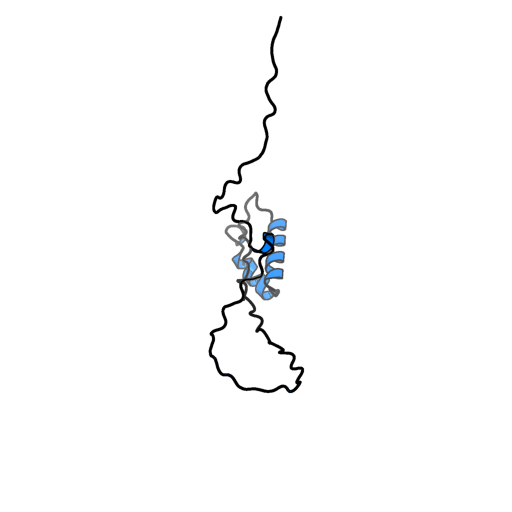? -1.787 -0.580 8.600 1.00 95.94 92 ALA A C 1
ATOM 713 O O . ALA A 1 92 ? -2.785 -1.062 9.137 1.00 95.94 92 ALA A O 1
ATOM 714 N N . ALA A 1 93 ? -0.853 0.080 9.291 1.00 95.56 93 ALA A N 1
ATOM 715 C CA . ALA A 1 93 ? -0.928 0.310 10.730 1.00 95.56 93 ALA A CA 1
ATOM 716 C C . ALA A 1 93 ? -2.102 1.226 11.115 1.00 95.56 93 ALA A C 1
ATOM 718 O O . ALA A 1 93 ? -2.830 0.919 12.056 1.00 95.56 93 ALA A O 1
ATOM 719 N N . ILE A 1 94 ? -2.328 2.314 10.368 1.00 94.44 94 ILE A N 1
ATOM 720 C CA . ILE A 1 94 ? -3.451 3.243 10.598 1.00 94.44 94 ILE A CA 1
ATOM 721 C C . ILE A 1 94 ? -4.801 2.549 10.398 1.00 94.44 94 ILE A C 1
ATOM 723 O O . ILE A 1 94 ? -5.744 2.789 11.149 1.00 94.44 94 ILE A O 1
ATOM 727 N N . ASN A 1 95 ? -4.892 1.674 9.399 1.00 94.06 95 ASN A N 1
ATOM 728 C CA . ASN A 1 95 ? -6.114 0.940 9.093 1.00 94.06 95 ASN A CA 1
ATOM 729 C C . ASN A 1 95 ? -6.280 -0.353 9.906 1.00 94.06 95 ASN A C 1
ATOM 731 O O . ASN A 1 95 ? -7.269 -1.059 9.704 1.00 94.06 95 ASN A O 1
ATOM 735 N N . TYR A 1 96 ? -5.327 -0.684 10.783 1.00 94.69 96 TYR A N 1
ATOM 736 C CA . TYR A 1 96 ? -5.299 -1.933 11.547 1.00 94.69 96 TYR A CA 1
ATOM 737 C C . TYR A 1 96 ? -5.420 -3.186 10.664 1.00 94.69 96 TYR A C 1
ATOM 739 O O . TYR A 1 96 ? -6.160 -4.120 10.977 1.00 94.69 96 TYR A O 1
ATOM 747 N N . TRP A 1 97 ? -4.718 -3.206 9.530 1.00 95.38 97 TRP A N 1
ATOM 748 C CA . TRP A 1 97 ? -4.710 -4.365 8.642 1.00 95.38 97 TRP A CA 1
ATOM 749 C C . TRP A 1 97 ? -3.924 -5.528 9.247 1.00 95.38 97 TRP A C 1
ATOM 751 O O . TRP A 1 97 ? -2.765 -5.377 9.635 1.00 95.38 97 TRP A O 1
ATOM 761 N N . ASP A 1 98 ? -4.552 -6.701 9.262 1.00 96.12 98 ASP A N 1
ATOM 762 C CA . ASP A 1 98 ? -3.887 -7.974 9.517 1.00 96.12 98 ASP A CA 1
ATOM 763 C C . ASP A 1 98 ? -3.082 -8.430 8.290 1.00 96.12 98 ASP A C 1
ATOM 765 O O . ASP A 1 98 ? -3.235 -7.896 7.189 1.00 96.12 98 ASP A O 1
ATOM 769 N N . ASP A 1 99 ? -2.232 -9.443 8.454 1.00 96.62 99 ASP A N 1
ATOM 770 C CA . ASP A 1 99 ? -1.362 -9.929 7.373 1.00 96.62 99 ASP A CA 1
ATOM 771 C C . ASP A 1 99 ? -2.163 -10.359 6.134 1.00 96.62 99 ASP A C 1
ATOM 773 O O . ASP A 1 99 ? -1.771 -10.100 4.995 1.00 96.62 99 ASP A O 1
ATOM 777 N N . ALA A 1 100 ? -3.347 -10.941 6.341 1.00 96.44 100 ALA A N 1
ATOM 778 C CA . ALA A 1 100 ? -4.244 -11.312 5.256 1.00 96.44 100 ALA A CA 1
ATOM 779 C C . ALA A 1 100 ? -4.796 -10.081 4.510 1.00 96.44 100 ALA A C 1
ATOM 781 O O . ALA A 1 100 ? -4.873 -10.093 3.279 1.00 96.44 100 ALA A O 1
ATOM 782 N N . ALA A 1 101 ? -5.185 -9.012 5.213 1.00 95.12 101 ALA A N 1
ATOM 783 C CA . ALA A 1 101 ? -5.587 -7.754 4.591 1.00 95.12 101 ALA A CA 1
ATOM 784 C C . ALA A 1 101 ? -4.414 -7.070 3.897 1.00 95.12 101 ALA A C 1
ATOM 786 O O . ALA A 1 101 ? -4.598 -6.599 2.776 1.00 95.12 101 ALA A O 1
ATOM 787 N N . LYS A 1 102 ? -3.219 -7.053 4.494 1.00 95.75 102 LYS A N 1
ATOM 788 C CA . LYS A 1 102 ? -2.018 -6.506 3.851 1.00 95.75 102 LYS A CA 1
ATOM 789 C C . LYS A 1 102 ? -1.761 -7.190 2.510 1.00 95.75 102 LYS A C 1
ATOM 791 O O . LYS A 1 102 ? -1.647 -6.500 1.503 1.00 95.75 102 LYS A O 1
ATOM 796 N N . LEU A 1 103 ? -1.804 -8.523 2.456 1.00 95.06 103 LEU A N 1
ATOM 797 C CA . LEU A 1 103 ? -1.625 -9.283 1.210 1.00 95.06 103 LEU A CA 1
ATOM 798 C C . LEU A 1 103 ? -2.693 -8.988 0.142 1.00 95.06 103 LEU A C 1
ATOM 800 O O . LEU A 1 103 ? -2.388 -8.948 -1.048 1.00 95.06 103 LEU A O 1
ATOM 804 N N . ARG A 1 104 ? -3.952 -8.757 0.530 1.00 94.44 104 ARG A N 1
ATOM 805 C CA . ARG A 1 104 ? -5.001 -8.368 -0.434 1.00 94.44 104 ARG A CA 1
ATOM 806 C C . ARG A 1 104 ? -4.797 -6.947 -0.961 1.00 94.44 104 ARG A C 1
ATOM 808 O O . ARG A 1 104 ? -4.991 -6.684 -2.150 1.00 94.44 104 ARG A O 1
ATOM 815 N N . ASN A 1 105 ? -4.428 -6.031 -0.072 1.00 94.56 105 ASN A N 1
ATOM 816 C CA . ASN A 1 105 ? -4.259 -4.626 -0.416 1.00 94.56 105 ASN A CA 1
ATOM 817 C C . ASN A 1 105 ? -2.987 -4.400 -1.234 1.00 94.56 105 ASN A C 1
ATOM 819 O O . ASN A 1 105 ? -3.063 -3.701 -2.236 1.00 94.56 105 ASN A O 1
ATOM 823 N N . ILE A 1 106 ? -1.867 -5.053 -0.902 1.00 94.81 106 ILE A N 1
ATOM 824 C CA . ILE A 1 106 ? -0.602 -4.877 -1.629 1.00 94.81 106 ILE A CA 1
ATOM 825 C C . ILE A 1 106 ? -0.774 -5.198 -3.118 1.00 94.81 106 ILE A C 1
ATOM 827 O O . ILE A 1 106 ? -0.418 -4.389 -3.967 1.00 94.81 106 ILE A O 1
ATOM 831 N N . TYR A 1 107 ? -1.467 -6.293 -3.447 1.00 92.81 107 TYR A N 1
ATOM 832 C CA . TYR A 1 107 ? -1.778 -6.656 -4.832 1.00 92.81 107 TYR A CA 1
ATOM 833 C C . TYR A 1 107 ? -2.629 -5.602 -5.561 1.00 92.81 107 TYR A C 1
ATOM 835 O O . TYR A 1 107 ? -2.509 -5.418 -6.770 1.00 92.81 107 TYR A O 1
ATOM 843 N N . SER A 1 108 ? -3.496 -4.898 -4.831 1.00 92.94 108 SER A N 1
ATOM 844 C CA . SER A 1 108 ? -4.341 -3.836 -5.389 1.00 92.94 108 SER A CA 1
ATOM 845 C C . SER A 1 108 ? -3.561 -2.542 -5.654 1.00 92.94 108 SER A C 1
ATOM 847 O O . SER A 1 108 ? -3.972 -1.751 -6.510 1.00 92.94 108 SER A O 1
ATOM 849 N N . CYS A 1 109 ? -2.449 -2.341 -4.947 1.00 94.81 109 CYS A N 1
ATOM 850 C CA . CYS A 1 109 ? -1.589 -1.165 -5.041 1.00 94.81 109 CYS A CA 1
ATOM 851 C C . CYS A 1 109 ? -0.508 -1.303 -6.115 1.00 94.81 109 CYS A C 1
ATOM 853 O O . CYS A 1 109 ? -0.133 -0.297 -6.706 1.00 94.81 109 CYS A O 1
ATOM 855 N N . LEU A 1 110 ? -0.064 -2.520 -6.429 1.00 95.88 110 LEU A N 1
ATOM 856 C CA . LEU A 1 110 ? 0.850 -2.762 -7.547 1.00 95.88 110 LEU A CA 1
ATOM 857 C C . LEU A 1 110 ? 0.140 -2.516 -8.894 1.00 95.88 110 LEU A C 1
ATOM 859 O O . LEU A 1 110 ? -0.972 -3.007 -9.136 1.00 95.88 110 LEU A O 1
ATOM 863 N N . LYS A 1 111 ? 0.777 -1.746 -9.775 1.00 94.94 111 LYS A N 1
ATOM 864 C CA . LYS A 1 111 ? 0.315 -1.363 -11.117 1.00 94.94 111 LYS A CA 1
ATOM 865 C C . LYS A 1 111 ? 1.391 -1.659 -12.156 1.00 94.94 111 LYS A C 1
ATOM 867 O O . LYS A 1 111 ? 2.550 -1.864 -11.818 1.00 94.94 111 LYS A O 1
ATOM 872 N N . ASP A 1 112 ? 0.969 -1.701 -13.417 1.00 92.25 112 ASP A N 1
ATOM 873 C CA . ASP A 1 112 ? 1.840 -1.851 -14.585 1.00 92.25 112 ASP A CA 1
ATOM 874 C C . ASP A 1 112 ? 2.890 -2.960 -14.423 1.00 92.25 112 ASP A C 1
ATOM 876 O O . ASP A 1 112 ? 2.532 -4.094 -14.089 1.00 92.25 112 ASP A O 1
ATOM 880 N N . GLY A 1 113 ? 4.167 -2.640 -14.652 1.00 87.88 113 GLY A N 1
ATOM 881 C CA . GLY A 1 113 ? 5.272 -3.594 -14.589 1.00 87.88 113 GLY A CA 1
ATOM 882 C C . GLY A 1 113 ? 5.518 -4.159 -13.191 1.00 87.88 113 GLY A C 1
ATOM 883 O O . GLY A 1 113 ? 6.058 -5.250 -13.074 1.00 87.88 113 GLY A O 1
ATOM 884 N N . ALA A 1 114 ? 5.073 -3.481 -12.132 1.00 91.00 114 ALA A N 1
ATOM 885 C CA . ALA A 1 114 ? 5.195 -3.996 -10.771 1.00 91.00 114 ALA A CA 1
ATOM 886 C C . ALA A 1 114 ? 4.169 -5.092 -10.433 1.00 91.00 114 ALA A C 1
ATOM 888 O O . ALA A 1 114 ? 4.296 -5.758 -9.405 1.00 91.00 114 ALA A O 1
ATOM 889 N N . ARG A 1 115 ? 3.131 -5.282 -11.260 1.00 90.38 115 ARG A N 1
ATOM 890 C CA . ARG A 1 115 ? 2.089 -6.294 -11.024 1.00 90.38 115 ARG A CA 1
ATOM 891 C C . ARG A 1 115 ? 2.348 -7.628 -11.742 1.00 90.38 115 ARG A C 1
ATOM 893 O O . ARG A 1 115 ? 1.694 -8.615 -11.396 1.00 90.38 115 ARG A O 1
ATOM 900 N N . THR A 1 116 ? 3.226 -7.652 -12.743 1.00 78.12 116 THR A N 1
ATOM 901 C CA . THR A 1 116 ? 3.426 -8.768 -13.691 1.00 78.12 116 THR A CA 1
ATOM 902 C C . THR A 1 116 ? 4.803 -9.387 -13.572 1.00 78.12 116 THR A C 1
ATOM 904 O O . THR A 1 116 ? 4.871 -10.634 -13.555 1.00 78.12 116 THR A O 1
#